Protein AF-X1TJ87-F1 (afdb_monomer_lite)

Foldseek 3Di:
DQADPVLQEGAQVVVQVVQCPDPCCVVDPDEEEAEDQTWYAPDDPVVCVVVSVAGDQKDEDAQHYIYGYCNQLVVDPDPVLSVLLVVLRRVQRVLRNLCPVPPPDDPQWDDDPPDIAGNPQASSHDQRHSVSSSVSSVVQVVVVHRHDPNSVVSSVVSVVVVVVVVD

Structure (mmCIF, N/CA/C/O backbone):
data_AF-X1TJ87-F1
#
_entry.id   AF-X1TJ87-F1
#
loop_
_atom_site.group_PDB
_atom_site.id
_atom_site.type_symbol
_atom_site.label_atom_id
_atom_site.label_alt_id
_atom_site.label_comp_id
_atom_site.label_asym_id
_atom_site.label_entity_id
_atom_site.label_seq_id
_atom_site.pdbx_PDB_ins_code
_atom_site.Cartn_x
_atom_site.Cartn_y
_atom_site.Cartn_z
_atom_site.occupancy
_atom_site.B_iso_or_equiv
_atom_site.auth_seq_id
_atom_site.auth_comp_id
_atom_site.auth_asym_id
_atom_site.auth_atom_id
_atom_site.pdbx_PDB_model_num
ATOM 1 N N . THR A 1 1 ? 3.826 3.673 -20.882 1.00 81.88 1 THR A N 1
ATOM 2 C CA . THR A 1 1 ? 3.485 2.385 -20.242 1.00 81.88 1 THR A CA 1
ATOM 3 C C . THR A 1 1 ? 3.706 2.561 -18.744 1.00 81.88 1 THR A C 1
ATOM 5 O O . THR A 1 1 ? 4.397 3.504 -18.377 1.00 81.88 1 THR A O 1
ATOM 8 N N . SER A 1 2 ? 3.112 1.746 -17.870 1.00 93.75 2 SER A N 1
ATOM 9 C CA . SER A 1 2 ? 3.390 1.802 -16.419 1.00 93.75 2 SER A CA 1
ATOM 10 C C . SER A 1 2 ? 4.521 0.864 -15.985 1.00 93.75 2 SER A C 1
ATOM 12 O O . SER A 1 2 ? 4.840 0.810 -14.804 1.00 93.75 2 SER A O 1
ATOM 14 N N . TYR A 1 3 ? 5.102 0.108 -16.915 1.00 95.56 3 TYR A N 1
ATOM 15 C CA . TYR A 1 3 ? 6.217 -0.806 -16.684 1.00 95.56 3 TYR A CA 1
ATOM 16 C C . TYR A 1 3 ? 7.486 -0.231 -17.309 1.00 95.56 3 TYR A C 1
ATOM 18 O O . TYR A 1 3 ? 7.437 0.245 -18.447 1.00 95.56 3 TYR A O 1
ATOM 26 N N . ASP A 1 4 ? 8.584 -0.263 -16.560 1.00 94.12 4 ASP A N 1
ATOM 27 C CA . ASP A 1 4 ? 9.912 0.145 -17.010 1.00 94.12 4 ASP A CA 1
ATOM 28 C C . ASP A 1 4 ? 10.767 -1.109 -17.245 1.00 94.12 4 ASP A C 1
ATOM 30 O O . ASP A 1 4 ? 11.079 -1.834 -16.299 1.00 94.12 4 ASP A O 1
ATOM 34 N N . ASP A 1 5 ? 11.110 -1.375 -18.509 1.00 93.12 5 ASP A N 1
ATOM 35 C CA . ASP A 1 5 ? 11.823 -2.592 -18.925 1.00 93.12 5 ASP A CA 1
ATOM 36 C C . ASP A 1 5 ? 13.263 -2.654 -18.399 1.00 93.12 5 ASP A C 1
ATOM 38 O O . ASP A 1 5 ? 13.767 -3.738 -18.108 1.00 93.12 5 ASP A O 1
ATOM 42 N N . GLU A 1 6 ? 13.923 -1.501 -18.255 1.00 91.88 6 GLU A N 1
ATOM 43 C CA . GLU A 1 6 ? 15.304 -1.410 -17.770 1.00 91.88 6 GLU A CA 1
ATOM 44 C C . GLU A 1 6 ? 15.365 -1.763 -16.281 1.00 91.88 6 GLU A C 1
ATOM 46 O O . GLU A 1 6 ? 16.191 -2.567 -15.852 1.00 91.88 6 GLU A O 1
ATOM 51 N N . LEU A 1 7 ? 14.431 -1.213 -15.502 1.00 91.62 7 LEU A N 1
ATOM 52 C CA . LEU A 1 7 ? 14.295 -1.513 -14.076 1.00 91.62 7 LEU A CA 1
ATOM 53 C C . LEU A 1 7 ? 13.627 -2.866 -13.816 1.00 91.62 7 LEU A C 1
ATOM 55 O O . LEU A 1 7 ? 13.751 -3.417 -12.724 1.00 91.62 7 LEU A O 1
ATOM 59 N N . ARG A 1 8 ? 12.885 -3.384 -14.800 1.00 94.06 8 ARG A N 1
ATOM 60 C CA . ARG A 1 8 ? 11.966 -4.523 -14.677 1.00 94.06 8 ARG A CA 1
ATOM 61 C C . ARG A 1 8 ? 10.916 -4.340 -13.576 1.00 94.06 8 ARG A C 1
ATOM 63 O O . ARG A 1 8 ? 10.491 -5.318 -12.955 1.00 94.06 8 ARG A O 1
ATOM 70 N N . ARG A 1 9 ? 10.476 -3.098 -13.348 1.00 96.12 9 ARG A N 1
ATOM 71 C CA . ARG A 1 9 ? 9.530 -2.719 -12.286 1.00 96.12 9 ARG A CA 1
ATOM 72 C C . ARG A 1 9 ? 8.301 -2.015 -12.833 1.00 96.12 9 ARG A C 1
ATOM 74 O O . ARG A 1 9 ? 8.346 -1.323 -13.850 1.00 96.12 9 ARG A O 1
ATOM 81 N N . VAL A 1 10 ? 7.204 -2.137 -12.096 1.00 97.38 10 VAL A N 1
ATOM 82 C CA . VAL A 1 10 ? 6.031 -1.284 -12.284 1.00 97.38 10 VAL A CA 1
ATOM 83 C C . VAL A 1 10 ? 6.266 0.051 -11.580 1.00 97.38 10 VAL A C 1
ATOM 85 O O . VAL A 1 10 ? 6.620 0.100 -10.402 1.00 97.38 10 VAL A O 1
ATOM 88 N N . ILE A 1 11 ? 6.040 1.138 -12.311 1.00 96.88 11 ILE A N 1
ATOM 89 C CA . ILE A 1 11 ? 6.084 2.514 -11.823 1.00 96.88 11 ILE A CA 1
ATOM 90 C C . ILE A 1 11 ? 4.704 2.857 -11.264 1.00 96.88 11 ILE A C 1
ATOM 92 O O . ILE A 1 11 ? 3.774 3.173 -12.017 1.00 96.88 11 ILE A O 1
ATOM 96 N N . ALA A 1 12 ? 4.552 2.790 -9.943 1.00 95.75 12 ALA A N 1
ATOM 97 C CA . ALA A 1 12 ? 3.252 2.908 -9.290 1.00 95.75 12 ALA A CA 1
ATOM 98 C C . ALA A 1 12 ? 2.516 4.221 -9.605 1.00 95.75 12 ALA A C 1
ATOM 100 O O . ALA A 1 12 ? 1.343 4.140 -9.975 1.00 95.75 12 ALA A O 1
ATOM 101 N N . PRO A 1 13 ? 3.162 5.410 -9.611 1.00 94.19 13 PRO A N 1
ATOM 102 C CA . PRO A 1 13 ? 2.476 6.648 -9.986 1.00 94.19 13 PRO A CA 1
ATOM 103 C C . PRO A 1 13 ? 1.873 6.605 -11.397 1.00 94.19 13 PRO A C 1
ATOM 105 O O . PRO A 1 13 ? 0.792 7.139 -11.634 1.00 94.19 13 PRO A O 1
ATOM 108 N N . SER A 1 14 ? 2.546 5.935 -12.340 1.00 95.56 14 SER A N 1
ATOM 109 C CA . SER A 1 14 ? 2.052 5.789 -13.715 1.00 95.56 14 SER A CA 1
ATOM 110 C C . SER A 1 14 ? 0.913 4.773 -13.815 1.00 95.56 14 SER A C 1
ATOM 112 O O . SER A 1 14 ? -0.007 4.973 -14.605 1.00 95.56 14 SER A O 1
ATOM 114 N N . PHE A 1 15 ? 0.953 3.700 -13.017 1.00 96.38 15 PHE A N 1
ATOM 115 C CA . PHE A 1 15 ? -0.137 2.725 -12.922 1.00 96.38 15 PHE A CA 1
ATOM 116 C C . PHE A 1 15 ? -1.403 3.360 -12.332 1.00 96.38 15 PHE A C 1
ATOM 118 O O . PHE A 1 15 ? -2.473 3.271 -12.928 1.00 96.38 15 PHE A O 1
ATOM 125 N N . LEU A 1 16 ? -1.278 4.055 -11.199 1.00 94.88 16 LEU A N 1
ATOM 126 C CA . LEU A 1 16 ? -2.409 4.694 -10.523 1.00 94.88 16 LEU A CA 1
ATOM 127 C C . LEU A 1 16 ? -3.069 5.764 -11.412 1.00 94.88 16 LEU A C 1
ATOM 129 O O . LEU A 1 16 ? -4.294 5.846 -11.489 1.00 94.88 16 LEU A O 1
ATOM 133 N N . GLU A 1 17 ? -2.273 6.543 -12.153 1.00 94.56 17 GLU A N 1
ATOM 134 C CA . GLU A 1 17 ? -2.791 7.506 -13.134 1.00 94.56 17 GLU A CA 1
ATOM 135 C C . GLU A 1 17 ? -3.508 6.851 -14.320 1.00 94.56 17 GLU A C 1
ATOM 137 O O . GLU A 1 17 ? -4.422 7.459 -14.882 1.00 94.56 17 GLU A O 1
ATOM 142 N N . LEU A 1 18 ? -3.105 5.641 -14.719 1.00 94.38 18 LEU A N 1
ATOM 143 C CA . LEU A 1 18 ? -3.782 4.884 -15.770 1.00 94.38 18 LEU A CA 1
ATOM 144 C C . LEU A 1 18 ? -5.178 4.467 -15.305 1.00 94.38 18 LEU A C 1
ATOM 146 O O . LEU A 1 18 ? -6.148 4.782 -15.993 1.00 94.38 18 LEU A O 1
ATOM 150 N N . VAL A 1 19 ? -5.282 3.861 -14.119 1.00 93.06 19 VAL A N 1
ATOM 151 C CA . VAL A 1 19 ? -6.566 3.449 -13.522 1.00 93.06 19 VAL A CA 1
ATOM 152 C C . VAL A 1 19 ? -7.482 4.660 -13.324 1.00 93.06 19 VAL A C 1
ATOM 154 O O . VAL A 1 19 ? -8.623 4.666 -13.777 1.00 93.06 19 VAL A O 1
ATOM 157 N N . ARG A 1 20 ? -6.964 5.765 -12.768 1.00 90.69 20 ARG A N 1
ATOM 158 C CA . ARG A 1 20 ? -7.736 7.010 -12.578 1.00 90.69 20 ARG A CA 1
ATOM 159 C C . ARG A 1 20 ? -8.310 7.578 -13.885 1.00 90.69 20 ARG A C 1
ATOM 161 O O . ARG A 1 20 ? -9.295 8.317 -13.874 1.00 90.69 20 ARG A O 1
ATOM 168 N N . LYS A 1 21 ? -7.670 7.306 -15.026 1.00 92.81 21 LYS A N 1
ATOM 169 C CA . LYS A 1 21 ? -8.099 7.793 -16.348 1.00 92.81 21 LYS A CA 1
ATOM 170 C C . LYS A 1 21 ? -8.947 6.784 -17.117 1.00 92.81 21 LYS A C 1
ATOM 172 O O . LYS A 1 21 ? -9.428 7.146 -18.192 1.00 92.81 21 LYS A O 1
ATOM 177 N N . GLU A 1 22 ? -9.142 5.582 -16.589 1.00 93.00 22 GLU A N 1
ATOM 178 C CA . GLU A 1 22 ? -9.916 4.540 -17.244 1.00 93.00 22 GLU A CA 1
ATOM 179 C C . GLU A 1 22 ? -11.374 4.992 -17.467 1.00 93.00 22 GLU A C 1
ATOM 181 O O . GLU A 1 22 ? -11.985 5.583 -16.569 1.00 93.00 22 GLU A O 1
ATOM 186 N N . PRO A 1 23 ? -11.965 4.745 -18.656 1.00 92.44 23 PRO A N 1
ATOM 187 C CA . PRO A 1 23 ? -13.341 5.144 -18.942 1.00 92.44 23 PRO A CA 1
ATOM 188 C C . PRO A 1 23 ? -14.355 4.615 -17.926 1.00 92.44 23 PRO A C 1
ATOM 190 O O . PRO A 1 23 ? -15.264 5.353 -17.552 1.00 92.44 23 PRO A O 1
ATOM 193 N N . TRP A 1 24 ? -14.179 3.375 -17.456 1.00 89.31 24 TRP A N 1
ATOM 194 C CA . TRP A 1 24 ? -15.076 2.762 -16.479 1.00 89.31 24 TRP A CA 1
ATOM 195 C C . TRP A 1 24 ? -15.025 3.481 -15.129 1.00 89.31 24 TRP A C 1
ATOM 197 O O . TRP A 1 24 ? -16.072 3.842 -14.597 1.00 89.31 24 TRP A O 1
ATOM 207 N N . GLN A 1 25 ? -13.826 3.815 -14.642 1.00 90.25 25 GLN A N 1
ATOM 208 C CA . GLN A 1 25 ? -13.663 4.620 -13.428 1.00 90.25 25 GLN A CA 1
ATOM 209 C C . GLN A 1 25 ? -14.299 6.010 -13.532 1.00 90.25 25 GLN A C 1
ATOM 211 O O . GLN A 1 25 ? -14.885 6.514 -12.578 1.00 90.25 25 GLN A O 1
ATOM 216 N N . ARG A 1 26 ? -14.232 6.644 -14.708 1.00 88.25 26 ARG A N 1
ATOM 217 C CA . ARG A 1 26 ? -14.855 7.961 -14.924 1.00 88.25 26 ARG A CA 1
ATOM 218 C C . ARG A 1 26 ? -16.379 7.910 -14.974 1.00 88.25 26 ARG A C 1
ATOM 220 O O . ARG A 1 26 ? -17.019 8.895 -14.620 1.00 88.25 26 ARG A O 1
ATOM 227 N N . GLN A 1 27 ? -16.945 6.813 -15.473 1.00 90.25 27 GLN A N 1
ATOM 228 C CA . GLN A 1 27 ? -18.394 6.647 -15.617 1.00 90.25 27 GLN A CA 1
ATOM 229 C C . GLN A 1 27 ? -19.047 6.153 -14.327 1.00 90.25 27 GLN A C 1
ATOM 231 O O . GLN A 1 27 ? -20.159 6.567 -14.012 1.00 90.25 27 GLN A O 1
ATOM 236 N N . ASN A 1 28 ? -18.358 5.289 -13.586 1.00 87.94 28 ASN A N 1
ATOM 237 C CA . ASN A 1 28 ? -18.842 4.702 -12.349 1.00 87.94 28 ASN A CA 1
ATOM 238 C C . ASN A 1 28 ? -17.698 4.676 -11.325 1.00 87.94 28 ASN A C 1
ATOM 240 O O . ASN A 1 28 ? -16.921 3.726 -11.341 1.00 87.94 28 ASN A O 1
ATOM 244 N N . PRO A 1 29 ? -17.549 5.699 -10.468 1.00 86.88 29 PRO A N 1
ATOM 245 C CA . PRO A 1 29 ? -16.481 5.734 -9.473 1.00 86.88 29 PRO A CA 1
ATOM 246 C C . PRO A 1 29 ? -16.552 4.543 -8.508 1.00 86.88 29 PRO A C 1
ATOM 248 O O . PRO A 1 29 ? -17.553 4.347 -7.820 1.00 86.88 29 PRO A O 1
ATOM 251 N N . HIS A 1 30 ? -15.479 3.760 -8.435 1.00 90.25 30 HIS A N 1
ATOM 252 C CA . HIS A 1 30 ? -15.360 2.596 -7.550 1.00 90.25 30 HIS A CA 1
ATOM 253 C C . HIS A 1 30 ? -13.962 2.504 -6.940 1.00 90.25 30 HIS A C 1
ATOM 255 O O . HIS A 1 30 ? -13.068 3.285 -7.265 1.00 90.25 30 HIS A O 1
ATOM 261 N N . PHE A 1 31 ? -13.779 1.556 -6.025 1.00 92.88 31 PHE A N 1
ATOM 262 C CA . PHE A 1 31 ? -12.479 1.269 -5.437 1.00 92.88 31 PHE A CA 1
ATOM 263 C C . PHE A 1 31 ? -11.801 0.115 -6.168 1.00 92.88 31 PHE A C 1
ATOM 265 O O . PHE A 1 31 ? -12.360 -0.979 -6.225 1.00 92.88 31 PHE A O 1
ATOM 272 N N . ASP A 1 32 ? -10.581 0.348 -6.651 1.00 94.25 32 ASP A N 1
ATOM 273 C CA . ASP A 1 32 ? -9.764 -0.672 -7.312 1.00 94.25 32 ASP A CA 1
ATOM 274 C C . ASP A 1 32 ? -8.565 -1.081 -6.467 1.00 94.25 32 ASP A C 1
ATOM 276 O O . ASP A 1 32 ? -7.782 -0.246 -6.014 1.00 94.25 32 ASP A O 1
ATOM 280 N N . LEU A 1 33 ? -8.367 -2.388 -6.322 1.00 96.56 33 LEU A N 1
ATOM 281 C CA . LEU A 1 33 ? -7.182 -2.967 -5.701 1.00 96.56 33 LEU A CA 1
ATOM 282 C C . LEU A 1 33 ? -6.497 -3.896 -6.701 1.00 96.56 33 LEU A C 1
ATOM 284 O O . LEU A 1 33 ? -7.023 -4.956 -7.036 1.00 96.56 33 LEU A O 1
ATOM 288 N N . ALA A 1 34 ? -5.307 -3.515 -7.156 1.00 96.94 34 ALA A N 1
ATOM 289 C CA . ALA A 1 34 ? -4.496 -4.318 -8.061 1.00 96.94 34 ALA A CA 1
ATOM 290 C C . ALA A 1 34 ? -3.380 -5.035 -7.294 1.00 96.94 34 ALA A C 1
ATOM 292 O O . ALA A 1 34 ?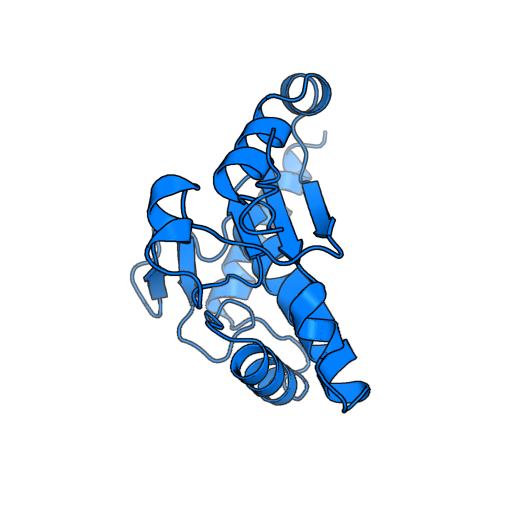 -2.596 -4.399 -6.591 1.00 96.94 34 ALA A O 1
ATOM 293 N N . LEU A 1 35 ? -3.282 -6.356 -7.458 1.00 97.38 35 LEU A N 1
ATOM 294 C CA . LEU A 1 35 ? -2.157 -7.157 -6.975 1.00 97.38 35 LEU A CA 1
ATOM 295 C C . LEU A 1 35 ? -1.330 -7.619 -8.172 1.00 97.38 35 LEU A C 1
ATOM 297 O O . LEU A 1 35 ? -1.869 -8.206 -9.108 1.00 97.38 35 LEU A O 1
ATOM 301 N N . LEU A 1 36 ? -0.027 -7.353 -8.133 1.00 97.25 36 LEU A N 1
ATOM 302 C CA . LEU A 1 36 ? 0.892 -7.613 -9.234 1.00 97.25 36 LEU A CA 1
ATOM 303 C C . LEU A 1 36 ? 2.030 -8.535 -8.809 1.00 97.25 36 LEU A C 1
ATOM 305 O O . LEU A 1 36 ? 2.567 -8.432 -7.706 1.00 97.25 36 LEU A O 1
ATOM 309 N N . ASP A 1 37 ? 2.458 -9.370 -9.750 1.00 96.75 37 ASP A N 1
ATOM 310 C CA . ASP A 1 37 ? 3.596 -10.276 -9.586 1.00 96.75 37 ASP A CA 1
ATOM 311 C C . ASP A 1 37 ? 4.951 -9.607 -9.840 1.00 96.75 37 ASP A C 1
ATOM 313 O O . ASP A 1 37 ? 5.984 -10.209 -9.568 1.00 96.75 37 ASP A O 1
ATOM 317 N N . TYR A 1 38 ? 4.957 -8.378 -10.356 1.00 97.12 38 TYR A N 1
ATOM 318 C CA . TYR A 1 38 ? 6.163 -7.599 -10.630 1.00 97.12 38 TYR A CA 1
ATOM 319 C C . TYR A 1 38 ? 6.566 -6.748 -9.428 1.00 97.12 38 TYR A C 1
ATOM 321 O O . TYR A 1 38 ? 5.704 -6.269 -8.690 1.00 97.12 38 TYR A O 1
ATOM 329 N N . ASP A 1 39 ? 7.871 -6.524 -9.259 1.00 96.94 39 ASP A N 1
ATOM 330 C CA . ASP A 1 39 ? 8.406 -5.579 -8.274 1.00 96.94 39 ASP A CA 1
ATOM 331 C C . ASP A 1 39 ? 7.954 -4.144 -8.600 1.00 96.94 39 ASP A C 1
ATOM 333 O O . ASP A 1 39 ? 7.627 -3.818 -9.750 1.00 96.94 39 ASP A O 1
ATOM 337 N N . LEU A 1 40 ? 7.901 -3.290 -7.582 1.00 96.25 40 LEU A N 1
ATOM 338 C CA . LEU A 1 40 ? 7.234 -1.993 -7.667 1.00 96.25 40 LEU A CA 1
ATOM 339 C C . LEU A 1 40 ? 8.110 -0.881 -7.100 1.00 96.25 40 LEU A C 1
ATOM 341 O O . LEU A 1 40 ? 8.841 -1.057 -6.128 1.00 96.25 40 LEU A O 1
ATOM 345 N N . THR A 1 41 ? 8.034 0.287 -7.729 1.00 95.31 41 THR A N 1
ATOM 346 C CA . THR A 1 41 ? 8.621 1.521 -7.207 1.00 95.31 41 THR A CA 1
ATOM 347 C C . THR A 1 41 ? 7.569 2.622 -7.183 1.00 95.31 41 THR A C 1
ATOM 349 O O . THR A 1 41 ? 6.745 2.750 -8.091 1.00 95.31 41 THR A O 1
ATOM 352 N N . ASP A 1 42 ? 7.582 3.403 -6.114 1.00 93.81 42 ASP A N 1
ATOM 353 C CA . ASP A 1 42 ? 6.799 4.623 -5.935 1.00 93.81 42 ASP A CA 1
ATOM 354 C C . ASP A 1 42 ? 7.506 5.858 -6.525 1.00 93.81 42 ASP A C 1
ATOM 356 O O . ASP A 1 42 ? 6.907 6.930 -6.625 1.00 93.81 42 ASP A O 1
ATOM 360 N N . PHE A 1 43 ? 8.749 5.713 -6.992 1.00 93.69 43 PHE A N 1
ATOM 361 C CA . PHE A 1 43 ? 9.472 6.771 -7.686 1.00 93.69 43 PHE A CA 1
ATOM 362 C C . PHE A 1 43 ? 9.169 6.798 -9.191 1.00 93.69 43 PHE A C 1
ATOM 364 O O . PHE A 1 43 ? 9.012 5.753 -9.824 1.00 93.69 43 PHE A O 1
ATOM 371 N N . PRO A 1 44 ? 9.144 7.990 -9.818 1.00 92.31 44 PRO A N 1
ATOM 372 C CA . PRO A 1 44 ? 9.182 8.099 -11.274 1.00 92.31 44 PRO A CA 1
ATOM 373 C C . PRO A 1 44 ? 10.449 7.449 -11.855 1.00 92.31 44 PRO A C 1
ATOM 375 O O . PRO A 1 44 ? 11.515 7.551 -11.246 1.00 92.31 44 PRO A O 1
ATOM 378 N N . SER A 1 45 ? 10.367 6.873 -13.064 1.00 91.12 45 SER A N 1
ATOM 379 C CA . SER A 1 45 ? 11.479 6.148 -13.713 1.00 91.12 45 SER A CA 1
ATOM 380 C C . SER A 1 45 ? 12.851 6.836 -13.624 1.00 91.12 45 SER A C 1
ATOM 382 O O . SER A 1 45 ? 13.802 6.163 -13.228 1.00 91.12 45 SER A O 1
ATOM 384 N N . PRO A 1 46 ? 13.006 8.148 -13.920 1.00 91.81 46 PRO A N 1
ATOM 385 C CA . PRO A 1 46 ? 14.321 8.789 -13.845 1.00 91.81 46 PRO A CA 1
ATOM 386 C C . PRO A 1 46 ? 14.942 8.743 -12.444 1.00 91.81 46 PRO A C 1
ATOM 388 O O . PRO A 1 46 ? 16.147 8.566 -12.316 1.00 91.81 46 PRO A O 1
ATOM 391 N N . VAL A 1 47 ? 14.123 8.875 -11.396 1.00 93.00 47 VAL A N 1
ATOM 392 C CA . VAL A 1 47 ? 14.576 8.839 -9.997 1.00 93.00 47 VAL A CA 1
ATOM 393 C C . VAL A 1 47 ? 14.829 7.401 -9.554 1.00 93.00 47 VAL A C 1
ATOM 395 O O . VAL A 1 47 ? 15.843 7.129 -8.919 1.00 93.00 47 VAL A O 1
ATOM 398 N N . ALA A 1 48 ? 13.957 6.467 -9.941 1.00 92.88 48 ALA A N 1
ATOM 399 C CA . ALA A 1 48 ? 14.110 5.051 -9.615 1.00 92.88 48 ALA A CA 1
ATOM 400 C C . ALA A 1 48 ? 15.426 4.459 -10.158 1.00 92.88 48 ALA A C 1
ATOM 402 O O . ALA A 1 48 ? 16.061 3.656 -9.482 1.00 92.88 48 ALA A O 1
ATOM 403 N N . ARG A 1 49 ? 15.894 4.908 -11.333 1.00 92.38 49 ARG A N 1
ATOM 404 C CA . ARG A 1 49 ? 17.199 4.502 -11.896 1.00 92.38 49 ARG A CA 1
ATOM 405 C C . ARG A 1 49 ? 18.399 4.985 -11.083 1.00 92.38 49 ARG A C 1
ATOM 407 O O . ARG A 1 49 ? 19.435 4.332 -11.099 1.00 92.38 49 ARG A O 1
ATOM 414 N N . LEU A 1 50 ? 18.265 6.100 -10.364 1.00 94.06 50 LEU A N 1
ATOM 415 C CA . LEU A 1 50 ? 19.316 6.618 -9.481 1.00 94.06 50 LEU A CA 1
ATOM 416 C C . LEU A 1 50 ? 19.334 5.917 -8.115 1.00 94.06 50 LEU A C 1
ATOM 418 O O . LEU A 1 50 ? 20.330 6.004 -7.402 1.00 94.06 50 LEU A O 1
ATOM 422 N N . LEU A 1 51 ? 18.246 5.233 -7.752 1.00 91.62 51 LEU A N 1
ATOM 423 C CA . LEU A 1 51 ? 18.066 4.536 -6.478 1.00 91.62 51 LEU A CA 1
ATOM 424 C C . LEU A 1 51 ? 17.601 3.090 -6.734 1.00 91.62 51 LEU A C 1
ATOM 426 O O . LEU A 1 51 ? 16.480 2.731 -6.369 1.00 91.62 51 LEU A O 1
ATOM 430 N N . PRO A 1 52 ? 18.438 2.249 -7.372 1.00 84.88 52 PRO A N 1
ATOM 431 C CA . PRO A 1 52 ? 18.027 0.931 -7.862 1.00 84.88 52 PRO A CA 1
ATOM 432 C C . PRO A 1 52 ? 17.589 -0.027 -6.746 1.00 84.88 52 PRO A C 1
ATOM 434 O O . PRO A 1 52 ? 16.756 -0.904 -6.981 1.00 84.88 52 PRO A O 1
AT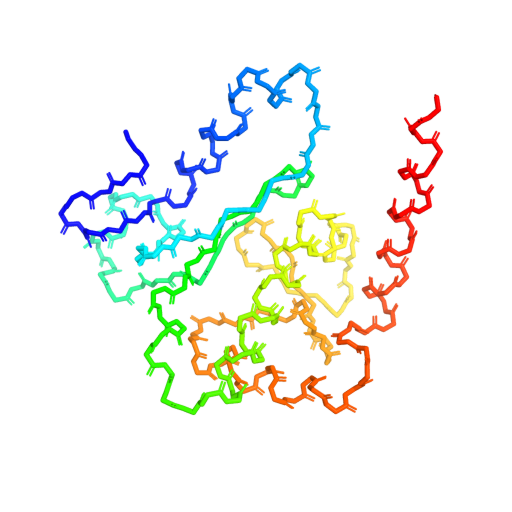OM 437 N N . ASP A 1 53 ? 18.081 0.165 -5.524 1.00 90.50 53 ASP A N 1
ATOM 438 C CA . ASP A 1 53 ? 17.734 -0.671 -4.370 1.00 90.50 53 ASP A CA 1
ATOM 439 C C . ASP A 1 53 ? 16.401 -0.277 -3.715 1.00 90.50 53 ASP A C 1
ATOM 441 O O . ASP A 1 53 ? 15.841 -1.048 -2.936 1.00 90.50 53 ASP A O 1
ATOM 445 N N . HIS A 1 54 ? 15.861 0.903 -4.038 1.00 93.06 54 HIS A N 1
ATOM 446 C CA . HIS A 1 54 ? 14.594 1.369 -3.482 1.00 93.06 54 HIS A CA 1
ATOM 447 C C . HIS A 1 54 ? 13.404 0.676 -4.151 1.00 93.06 54 HIS A C 1
ATOM 449 O O . HIS A 1 54 ? 13.258 0.693 -5.378 1.00 93.06 54 HIS A O 1
ATOM 455 N N . TYR A 1 55 ? 12.516 0.112 -3.338 1.00 95.31 55 TYR A N 1
ATOM 456 C CA . TYR A 1 55 ? 11.264 -0.497 -3.773 1.00 95.31 55 TYR A CA 1
ATOM 457 C C . TYR A 1 55 ? 10.125 -0.083 -2.842 1.00 95.31 55 TYR A C 1
ATOM 459 O O . TYR A 1 55 ? 10.347 0.351 -1.713 1.00 95.31 55 TYR A O 1
ATOM 467 N N . ALA A 1 56 ? 8.897 -0.264 -3.313 1.00 95.88 56 ALA A N 1
ATOM 468 C CA . ALA A 1 56 ? 7.705 -0.128 -2.495 1.00 95.88 56 ALA A CA 1
ATOM 469 C C . ALA A 1 56 ? 6.863 -1.403 -2.590 1.00 95.88 56 ALA A C 1
ATOM 471 O O . ALA A 1 56 ? 6.818 -2.074 -3.620 1.00 95.88 56 ALA A O 1
ATOM 472 N N . LEU A 1 57 ? 6.184 -1.750 -1.498 1.00 97.50 57 LEU A N 1
ATOM 473 C CA . LEU A 1 57 ? 5.286 -2.911 -1.449 1.00 97.50 57 LEU A CA 1
ATOM 474 C C . LEU A 1 57 ? 3.919 -2.602 -2.073 1.00 97.50 57 LEU A C 1
ATOM 476 O O . LEU A 1 57 ? 3.205 -3.506 -2.503 1.00 97.50 57 LEU A O 1
ATOM 480 N N . GLY A 1 58 ? 3.575 -1.323 -2.158 1.00 96.75 58 GLY A N 1
ATOM 481 C CA . GLY A 1 58 ? 2.395 -0.820 -2.832 1.00 96.75 58 GLY A CA 1
ATOM 482 C C . GLY A 1 58 ? 2.327 0.699 -2.756 1.00 96.75 58 GLY A C 1
ATOM 483 O O . GLY A 1 58 ? 3.172 1.342 -2.137 1.00 96.75 58 GLY A O 1
ATOM 484 N N . SER A 1 59 ? 1.327 1.271 -3.414 1.00 95.94 59 SER A N 1
ATOM 485 C CA . SER A 1 59 ? 1.035 2.704 -3.407 1.00 95.94 59 SER A CA 1
ATOM 486 C C . SER A 1 59 ? -0.445 2.924 -3.700 1.00 95.94 59 SER A C 1
ATOM 488 O O . SER A 1 59 ? -1.069 2.110 -4.390 1.00 95.94 59 SER A O 1
ATOM 490 N N . SER A 1 60 ? -1.008 4.017 -3.189 1.00 95.44 60 SER A N 1
ATOM 491 C CA . SER A 1 60 ? -2.444 4.280 -3.257 1.00 95.44 60 SER A CA 1
ATOM 492 C C . SER A 1 60 ? -2.755 5.711 -3.686 1.00 95.44 60 SER A C 1
ATOM 494 O O . SER A 1 60 ? -2.069 6.666 -3.329 1.00 95.44 60 SER A O 1
ATOM 496 N N . PHE A 1 61 ? -3.875 5.865 -4.385 1.00 92.25 61 PHE A N 1
ATOM 497 C CA . PHE A 1 61 ? -4.625 7.106 -4.512 1.00 92.25 61 PHE A CA 1
ATOM 498 C C . PHE A 1 61 ? -5.882 7.021 -3.643 1.00 92.25 61 PHE A C 1
ATOM 500 O O . PHE A 1 61 ? -6.830 6.306 -3.994 1.00 92.25 61 PHE A O 1
ATOM 507 N N . PRO A 1 62 ? -5.905 7.747 -2.510 1.00 90.06 62 PRO A N 1
ATOM 508 C CA . PRO A 1 62 ? -7.062 7.782 -1.631 1.00 90.06 62 PRO A CA 1
ATOM 509 C C . PRO A 1 62 ? -8.336 8.191 -2.369 1.00 90.06 62 PRO A C 1
ATOM 511 O O . PRO A 1 62 ? -8.342 9.141 -3.149 1.00 90.06 62 PRO A O 1
ATOM 514 N N . GLY A 1 63 ? -9.409 7.449 -2.119 1.00 87.12 63 GLY A N 1
ATOM 515 C CA . GLY A 1 63 ? -10.705 7.594 -2.770 1.00 87.12 63 GLY A CA 1
ATOM 516 C C . GLY A 1 63 ? -10.843 6.880 -4.116 1.00 87.12 63 GLY A C 1
ATOM 517 O O . GLY A 1 63 ? -11.901 6.999 -4.727 1.00 87.12 63 GLY A O 1
ATOM 518 N N . THR A 1 64 ? -9.820 6.177 -4.620 1.00 90.94 64 THR A N 1
ATOM 519 C CA . THR A 1 64 ? -9.910 5.544 -5.952 1.00 90.94 64 THR A CA 1
ATOM 520 C C . THR A 1 64 ? -9.229 4.186 -6.039 1.00 90.94 64 THR A C 1
ATOM 522 O O . THR A 1 64 ? -9.905 3.186 -6.236 1.00 90.94 64 THR A O 1
ATOM 525 N N . THR A 1 65 ? -7.902 4.106 -5.934 1.00 95.44 65 THR A N 1
ATOM 526 C CA . THR A 1 65 ? -7.197 2.870 -6.308 1.00 95.44 65 THR A CA 1
ATOM 527 C C . THR A 1 65 ? -5.919 2.648 -5.518 1.00 95.44 65 THR A C 1
ATOM 529 O O . THR A 1 65 ? -5.285 3.605 -5.079 1.00 95.44 65 THR A O 1
ATOM 532 N N . ALA A 1 66 ? -5.522 1.391 -5.352 1.00 97.19 66 ALA A N 1
ATOM 533 C CA . ALA A 1 66 ? -4.184 1.026 -4.923 1.00 97.19 66 ALA A CA 1
ATOM 534 C C . ALA A 1 66 ? -3.603 -0.089 -5.787 1.00 97.19 66 ALA A C 1
ATOM 536 O O . ALA A 1 66 ? -4.311 -0.967 -6.282 1.00 97.19 66 ALA A O 1
ATOM 537 N N . VAL A 1 67 ? -2.280 -0.073 -5.903 1.00 97.81 67 VAL A N 1
ATOM 538 C CA . VAL A 1 67 ? -1.490 -1.129 -6.525 1.00 97.81 67 VAL A CA 1
ATOM 539 C C . VAL A 1 67 ? -0.519 -1.694 -5.502 1.00 97.81 67 VAL A C 1
ATOM 541 O O . VAL A 1 67 ? 0.119 -0.953 -4.760 1.00 97.81 67 VAL A O 1
ATOM 544 N N . MET A 1 68 ? -0.422 -3.014 -5.453 1.00 98.19 68 MET A N 1
ATOM 545 C CA . MET A 1 68 ? 0.384 -3.769 -4.503 1.00 98.19 68 MET A CA 1
ATOM 546 C C . MET A 1 68 ? 1.224 -4.791 -5.252 1.00 98.19 68 MET A C 1
ATOM 548 O O . MET A 1 68 ? 0.751 -5.422 -6.198 1.00 98.19 68 MET A O 1
ATOM 552 N N . SER A 1 69 ? 2.457 -4.990 -4.804 1.00 98.25 69 SER A N 1
ATOM 553 C CA . SER A 1 69 ? 3.343 -6.021 -5.329 1.00 98.25 69 SER A CA 1
ATOM 554 C C . SER A 1 69 ? 3.433 -7.195 -4.363 1.00 98.25 69 SER A C 1
ATOM 556 O O . SER A 1 69 ? 3.760 -7.032 -3.187 1.00 98.25 69 SER A O 1
ATOM 558 N N . VAL A 1 70 ? 3.202 -8.405 -4.875 1.00 97.88 70 VAL A N 1
ATOM 559 C CA . VAL A 1 70 ? 3.485 -9.644 -4.137 1.00 97.88 70 VAL A CA 1
ATOM 560 C C . VAL A 1 70 ? 4.900 -10.166 -4.387 1.00 97.88 70 VAL A C 1
ATOM 562 O O . VAL A 1 70 ? 5.283 -11.164 -3.780 1.00 97.88 70 VAL A O 1
ATOM 565 N N . TYR A 1 71 ? 5.683 -9.504 -5.247 1.00 98.00 71 TYR A N 1
ATOM 566 C CA . TYR A 1 71 ? 7.015 -9.949 -5.666 1.00 98.00 71 TYR A CA 1
ATOM 567 C C . TYR A 1 71 ? 7.921 -10.221 -4.459 1.00 98.00 71 TYR A C 1
ATOM 569 O O . TYR A 1 71 ? 8.384 -11.344 -4.274 1.00 98.00 71 TYR A O 1
ATOM 577 N N . ARG A 1 72 ? 8.069 -9.229 -3.571 1.00 97.56 72 ARG A N 1
ATOM 578 C CA . ARG A 1 72 ? 8.886 -9.346 -2.351 1.00 97.56 72 ARG A CA 1
ATOM 579 C C . ARG A 1 72 ? 8.240 -10.221 -1.284 1.00 97.56 72 ARG A C 1
ATOM 581 O O . ARG A 1 72 ? 8.928 -10.941 -0.576 1.00 97.56 72 ARG A O 1
ATOM 588 N N . ILE A 1 73 ? 6.908 -10.236 -1.196 1.00 97.62 73 ILE A N 1
ATOM 589 C CA . ILE A 1 73 ? 6.185 -11.098 -0.244 1.00 97.62 73 ILE A CA 1
ATOM 590 C C . ILE A 1 73 ? 6.478 -12.582 -0.506 1.00 97.62 73 ILE A C 1
ATOM 592 O O . ILE A 1 73 ? 6.576 -13.365 0.437 1.00 97.62 73 ILE A O 1
ATOM 596 N N . ARG A 1 74 ? 6.644 -12.985 -1.770 1.00 96.62 74 ARG A N 1
ATOM 597 C CA . ARG A 1 74 ? 6.967 -14.374 -2.139 1.00 96.62 74 ARG A CA 1
ATOM 598 C C . ARG A 1 74 ? 8.343 -14.829 -1.654 1.00 96.62 74 ARG A C 1
ATOM 600 O O . ARG A 1 74 ? 8.535 -16.031 -1.493 1.00 96.62 74 ARG A O 1
ATOM 607 N N . GLU A 1 75 ? 9.257 -13.898 -1.388 1.00 95.50 75 GLU A N 1
ATOM 608 C CA . GLU A 1 75 ? 10.592 -14.182 -0.850 1.00 95.50 75 GLU A CA 1
ATOM 609 C C . GLU A 1 75 ? 10.535 -14.603 0.635 1.00 95.50 75 GLU A C 1
ATOM 611 O O . GLU A 1 75 ? 11.468 -15.229 1.136 1.00 95.50 75 GLU A O 1
ATOM 616 N N . LEU A 1 76 ? 9.418 -14.344 1.335 1.00 97.56 76 LEU A N 1
ATOM 617 C CA . LEU A 1 76 ? 9.195 -14.841 2.695 1.00 97.56 76 LEU A CA 1
ATOM 618 C C . LEU A 1 76 ? 9.059 -16.371 2.692 1.00 97.56 76 LEU A C 1
ATOM 620 O O . LEU A 1 76 ? 8.142 -16.940 2.087 1.00 97.56 76 LEU A O 1
ATOM 624 N N . THR A 1 77 ? 9.967 -17.034 3.407 1.00 96.69 77 THR A N 1
ATOM 625 C CA . THR A 1 77 ? 10.043 -18.499 3.498 1.00 96.69 77 THR A CA 1
ATOM 626 C C . THR A 1 77 ? 8.981 -19.082 4.423 1.00 96.69 77 THR A C 1
ATOM 628 O O . THR A 1 77 ? 8.379 -20.107 4.096 1.00 96.69 77 THR A O 1
ATOM 631 N N . ASP A 1 78 ? 8.712 -18.419 5.549 1.00 97.69 78 ASP A N 1
ATOM 632 C CA . ASP A 1 78 ? 7.672 -18.833 6.483 1.00 97.69 78 ASP A CA 1
ATOM 633 C C . ASP A 1 78 ? 6.280 -18.578 5.893 1.00 97.69 78 ASP A C 1
ATOM 635 O O . ASP A 1 78 ? 5.889 -17.444 5.595 1.00 97.69 78 ASP A O 1
ATOM 639 N N . ARG A 1 79 ? 5.521 -19.661 5.701 1.00 97.50 79 ARG A N 1
ATOM 640 C CA . ARG A 1 79 ? 4.210 -19.606 5.049 1.00 97.50 79 ARG A CA 1
ATOM 641 C C . ARG A 1 79 ? 3.205 -18.781 5.851 1.00 97.50 79 ARG A C 1
ATOM 643 O O . ARG A 1 79 ? 2.440 -18.035 5.247 1.00 97.50 79 ARG A O 1
ATOM 650 N N . TYR A 1 80 ? 3.208 -18.915 7.174 1.00 97.25 80 TYR A N 1
ATOM 651 C CA . TYR A 1 80 ? 2.260 -18.228 8.043 1.00 97.25 80 TYR A CA 1
ATOM 652 C C . TYR A 1 80 ? 2.509 -16.715 8.031 1.00 97.25 80 TYR A C 1
ATOM 654 O O . TYR A 1 80 ? 1.604 -15.931 7.747 1.00 97.25 80 TYR A O 1
ATOM 662 N N . ALA A 1 81 ? 3.764 -16.300 8.207 1.00 97.62 81 ALA A N 1
ATOM 663 C CA . ALA A 1 81 ? 4.186 -14.910 8.103 1.00 97.62 81 ALA A CA 1
ATOM 664 C C . ALA A 1 81 ? 3.891 -14.327 6.715 1.00 97.62 81 ALA A C 1
ATOM 666 O O . ALA A 1 81 ? 3.474 -13.175 6.615 1.00 97.62 81 ALA A O 1
ATOM 667 N N . ARG A 1 82 ? 4.050 -15.114 5.643 1.00 98.31 82 ARG A N 1
ATOM 668 C CA . ARG A 1 82 ? 3.717 -14.691 4.277 1.00 98.31 82 ARG A CA 1
ATOM 669 C C . ARG A 1 82 ? 2.220 -14.429 4.087 1.00 98.31 82 ARG A C 1
ATOM 671 O O . ARG A 1 82 ? 1.854 -13.410 3.503 1.00 98.31 82 ARG A O 1
ATOM 678 N N . GLU A 1 83 ? 1.360 -15.318 4.582 1.00 98.12 83 GLU A N 1
ATOM 679 C CA . GLU A 1 83 ? -0.102 -15.158 4.525 1.00 98.12 83 GLU A CA 1
ATOM 680 C C . GLU A 1 83 ? -0.565 -13.937 5.344 1.00 98.12 83 GLU A C 1
ATOM 682 O O . GLU A 1 83 ? -1.377 -13.132 4.869 1.00 98.12 83 GLU A O 1
ATOM 687 N N . LEU A 1 84 ? 0.015 -13.732 6.531 1.00 98.06 84 LEU A N 1
ATOM 688 C CA . LEU A 1 84 ? -0.234 -12.546 7.351 1.00 98.06 84 LEU A CA 1
ATOM 689 C C . LEU A 1 84 ? 0.257 -11.258 6.677 1.00 98.06 84 LEU A C 1
ATOM 691 O O . LEU A 1 84 ? -0.478 -10.271 6.648 1.00 98.06 84 LEU A O 1
ATOM 695 N N . ALA A 1 85 ? 1.461 -11.259 6.099 1.00 98.50 85 ALA A N 1
ATOM 696 C CA . ALA A 1 85 ? 2.031 -10.103 5.411 1.00 98.50 85 ALA A CA 1
ATOM 697 C C . ALA A 1 85 ? 1.163 -9.668 4.223 1.00 98.50 85 ALA A C 1
ATOM 699 O O . ALA A 1 85 ? 0.849 -8.483 4.099 1.00 98.50 85 ALA A O 1
ATOM 700 N N . LEU A 1 86 ? 0.711 -10.617 3.394 1.00 98.44 86 LEU A N 1
ATOM 701 C CA . LEU A 1 86 ? -0.208 -10.335 2.289 1.00 98.44 86 LEU A CA 1
ATOM 702 C C . LEU A 1 86 ? -1.528 -9.745 2.795 1.00 98.44 86 LEU A C 1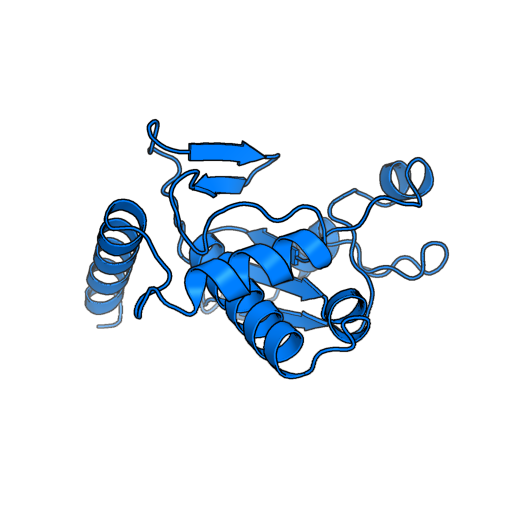
ATOM 704 O O . LEU A 1 86 ? -1.986 -8.717 2.297 1.00 98.44 86 LEU A O 1
ATOM 708 N N . THR A 1 87 ? -2.112 -10.363 3.821 1.00 97.88 87 THR A N 1
ATOM 709 C CA . THR A 1 87 ? -3.361 -9.890 4.428 1.00 97.88 87 THR A CA 1
ATOM 710 C C . THR A 1 87 ? -3.215 -8.464 4.960 1.00 97.88 87 THR A C 1
ATOM 712 O O . THR A 1 87 ? -4.085 -7.618 4.739 1.00 97.88 87 THR A O 1
ATOM 715 N N . ARG A 1 88 ? -2.102 -8.173 5.640 1.00 98.38 88 ARG A N 1
ATOM 716 C CA . ARG A 1 88 ? -1.789 -6.836 6.146 1.00 98.38 88 ARG A CA 1
ATOM 717 C C . ARG A 1 88 ? -1.618 -5.828 5.015 1.00 98.38 88 ARG A C 1
ATOM 7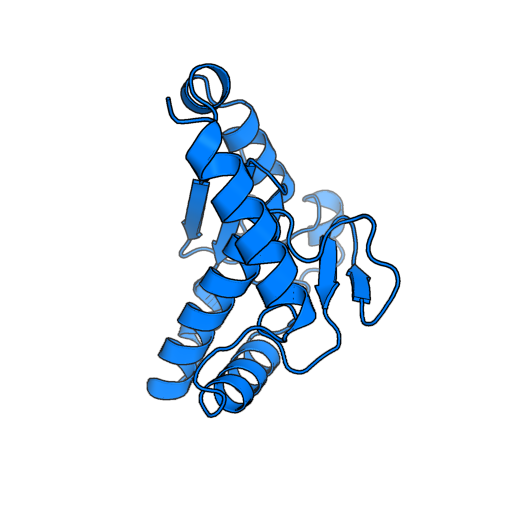19 O O . ARG A 1 88 ? -2.170 -4.738 5.123 1.00 98.38 88 ARG A O 1
ATOM 726 N N . LEU A 1 89 ? -0.897 -6.179 3.948 1.00 98.50 89 LEU A N 1
ATOM 727 C CA . LEU A 1 89 ? -0.676 -5.293 2.801 1.00 98.50 89 LEU A CA 1
ATOM 728 C C . LEU A 1 89 ? -2.007 -4.874 2.163 1.00 98.50 89 LEU A C 1
ATOM 730 O O . LEU A 1 89 ? -2.249 -3.684 1.969 1.00 98.50 89 LEU A O 1
ATOM 734 N N . VAL A 1 90 ? -2.905 -5.836 1.929 1.00 98.12 90 VAL A N 1
ATOM 735 C CA . VAL A 1 90 ? -4.240 -5.560 1.376 1.00 98.12 90 VAL A CA 1
ATOM 736 C C . VAL A 1 90 ? -5.047 -4.654 2.304 1.00 98.12 90 VAL A C 1
ATOM 738 O O . VAL A 1 90 ? -5.618 -3.664 1.853 1.00 98.12 90 VAL A O 1
ATOM 741 N N . ARG A 1 91 ? -5.069 -4.941 3.612 1.00 97.81 91 ARG A N 1
ATOM 742 C CA . ARG A 1 91 ? -5.776 -4.111 4.605 1.00 97.81 91 ARG A CA 1
ATOM 743 C C . ARG A 1 91 ? -5.229 -2.685 4.669 1.00 97.81 91 ARG A C 1
ATOM 745 O O . ARG A 1 91 ? -6.015 -1.747 4.763 1.00 97.81 91 ARG A O 1
ATOM 752 N N . HIS A 1 92 ? -3.908 -2.530 4.609 1.00 98.50 92 HIS A N 1
ATOM 753 C CA . HIS A 1 92 ? -3.226 -1.239 4.627 1.00 98.50 92 HIS A CA 1
ATOM 754 C C . HIS A 1 92 ? -3.641 -0.372 3.434 1.00 98.50 92 HIS A C 1
ATOM 756 O O . HIS A 1 92 ? -4.119 0.747 3.606 1.00 98.50 92 HIS A O 1
ATOM 762 N N . HIS A 1 93 ? -3.535 -0.909 2.219 1.00 97.81 93 HIS A N 1
ATOM 763 C CA . HIS A 1 93 ? -3.867 -0.154 1.014 1.00 97.81 93 HIS A CA 1
ATOM 764 C C . HIS A 1 93 ? -5.372 0.050 0.829 1.00 97.81 93 HIS A C 1
ATOM 766 O O . HIS A 1 93 ? -5.780 1.120 0.386 1.00 97.81 93 HIS A O 1
ATOM 772 N N . LEU A 1 94 ? -6.215 -0.899 1.252 1.00 96.75 94 LEU A N 1
ATOM 773 C CA . LEU A 1 94 ? -7.658 -0.664 1.338 1.00 96.75 94 LEU A CA 1
ATOM 774 C C . LEU A 1 94 ? -7.974 0.491 2.298 1.00 96.75 94 LEU A C 1
ATOM 776 O O . LEU A 1 94 ? -8.797 1.342 1.975 1.00 96.75 94 LEU A O 1
ATOM 780 N N . GLY A 1 95 ? -7.298 0.560 3.449 1.00 96.75 95 GLY A N 1
ATOM 781 C CA . GLY A 1 95 ? -7.420 1.689 4.370 1.00 96.75 95 GLY A CA 1
ATOM 782 C C . GLY A 1 95 ? -7.088 3.019 3.694 1.00 96.75 95 GLY A C 1
ATOM 783 O O . GLY A 1 95 ? -7.892 3.948 3.759 1.00 96.75 95 GLY A O 1
ATOM 784 N N . HIS A 1 96 ? -5.976 3.091 2.958 1.00 96.81 96 HIS A N 1
ATOM 785 C CA . HIS A 1 96 ? -5.617 4.292 2.202 1.00 96.81 96 HIS A CA 1
ATOM 786 C C . HIS A 1 96 ? -6.635 4.642 1.114 1.00 96.81 96 HIS A C 1
ATOM 788 O O . HIS A 1 96 ? -7.011 5.808 1.003 1.00 96.81 96 HIS A O 1
ATOM 794 N N . VAL A 1 97 ? -7.136 3.662 0.355 1.00 95.12 97 VAL A N 1
ATOM 795 C CA . VAL A 1 97 ? -8.196 3.876 -0.646 1.00 95.12 97 VAL A CA 1
ATOM 796 C C . VAL A 1 97 ? -9.472 4.408 0.002 1.00 95.12 97 VAL A C 1
ATOM 798 O O . VAL A 1 97 ? -10.110 5.294 -0.554 1.00 95.12 97 VAL A O 1
ATOM 801 N N . LEU A 1 98 ? -9.805 3.963 1.211 1.00 94.25 98 LEU A N 1
ATOM 802 C CA . LEU A 1 98 ? -10.932 4.494 1.979 1.00 94.25 98 LEU A CA 1
ATOM 803 C C . LEU A 1 98 ? -10.642 5.871 2.609 1.00 94.25 98 LEU A C 1
ATOM 805 O O . LEU A 1 98 ? -11.545 6.493 3.157 1.00 94.25 98 LEU A O 1
ATOM 809 N N . GLY A 1 99 ? -9.415 6.387 2.516 1.00 93.38 99 GLY A N 1
ATOM 810 C CA . GLY A 1 99 ? -9.028 7.668 3.110 1.00 93.38 99 GLY A CA 1
ATOM 811 C C . GLY A 1 99 ? -8.735 7.582 4.609 1.00 93.38 99 GLY A C 1
ATOM 812 O O . GLY A 1 99 ? -8.990 8.542 5.335 1.00 93.38 99 GLY A O 1
ATOM 813 N N . VAL A 1 100 ? -8.226 6.437 5.072 1.00 96.19 100 VAL A N 1
ATOM 814 C CA . VAL A 1 100 ? -7.786 6.193 6.451 1.00 96.19 100 VAL A CA 1
ATOM 815 C C . VAL A 1 100 ? -6.263 6.026 6.485 1.00 96.19 100 VAL A C 1
ATOM 817 O O . VAL A 1 100 ? -5.729 5.259 5.687 1.00 96.19 100 VAL A O 1
ATOM 820 N N . PRO A 1 101 ? -5.550 6.680 7.419 1.00 97.25 101 PRO A N 1
ATOM 821 C CA . PRO A 1 101 ? -6.009 7.768 8.268 1.00 97.25 101 PRO A CA 1
ATOM 822 C C . PRO A 1 101 ? -6.517 8.979 7.473 1.00 97.25 101 PRO A C 1
ATOM 824 O O . PRO A 1 101 ? -5.989 9.305 6.408 1.00 97.25 101 PRO A O 1
ATOM 827 N N . GLN A 1 102 ? -7.505 9.681 8.023 1.00 94.19 102 GLN A N 1
ATOM 828 C CA . GLN A 1 102 ? -8.052 10.897 7.426 1.00 94.19 102 GLN A CA 1
ATOM 829 C C . GLN A 1 102 ? -6.982 11.984 7.311 1.00 94.19 102 GLN A C 1
ATOM 831 O O . GLN A 1 102 ? -6.273 12.279 8.271 1.00 94.19 102 GLN A O 1
ATOM 836 N N . PHE A 1 103 ? -6.928 12.670 6.167 1.00 91.06 103 PHE A N 1
ATOM 837 C CA . PHE A 1 103 ? -5.941 13.727 5.906 1.00 91.06 103 PHE A CA 1
ATOM 838 C C . PHE A 1 103 ? -5.971 14.899 6.898 1.00 91.06 103 PHE A C 1
ATOM 840 O O . PHE A 1 103 ? -4.986 15.626 7.018 1.00 91.06 103 PHE A O 1
ATOM 847 N N . THR A 1 104 ? -7.092 15.103 7.592 1.00 92.56 104 THR A N 1
ATOM 848 C CA . THR A 1 104 ? -7.265 16.140 8.618 1.00 92.56 104 THR A CA 1
ATOM 849 C C . THR A 1 104 ? -6.723 15.738 9.989 1.00 92.56 104 THR A C 1
ATOM 851 O O . THR A 1 104 ? -6.631 16.591 10.875 1.00 92.56 104 THR A O 1
ATOM 854 N N . ARG A 1 105 ? -6.380 14.461 10.199 1.00 95.19 105 ARG A N 1
ATOM 855 C CA . ARG A 1 105 ? -5.852 13.962 11.469 1.00 95.19 105 ARG A CA 1
ATOM 856 C C . ARG A 1 105 ? -4.436 14.481 11.707 1.00 95.19 105 ARG A C 1
ATOM 858 O O . ARG A 1 105 ? -3.593 14.443 10.817 1.00 95.19 105 ARG A O 1
ATOM 865 N N . LYS A 1 106 ? -4.181 14.953 12.931 1.00 95.06 106 LYS A N 1
ATOM 866 C CA . LYS A 1 106 ? -2.882 15.509 13.354 1.00 95.06 106 LYS A CA 1
ATOM 867 C C . LYS A 1 106 ? -2.150 14.654 14.387 1.00 95.06 106 LYS A C 1
ATOM 869 O O . LYS A 1 106 ? -0.949 14.805 14.560 1.00 95.06 106 LYS A O 1
ATOM 874 N N . GLU A 1 107 ? -2.866 13.768 15.070 1.00 96.19 107 GLU A N 1
ATOM 875 C CA . GLU A 1 107 ? -2.336 12.970 16.174 1.00 96.19 107 GLU A CA 1
ATOM 876 C C . GLU A 1 107 ? -2.109 11.523 15.751 1.00 96.19 107 GLU A C 1
ATOM 878 O O . GLU A 1 107 ? -2.911 10.944 15.010 1.00 96.19 107 GLU A O 1
ATOM 883 N N . HIS A 1 108 ? -1.048 10.913 16.278 1.00 97.94 108 HIS A N 1
ATOM 884 C CA . HIS A 1 108 ? -0.701 9.513 16.021 1.00 97.94 108 HIS A CA 1
ATOM 885 C C . HIS A 1 108 ? -0.628 9.172 14.525 1.00 97.94 108 HIS A C 1
ATOM 887 O O . HIS A 1 108 ? -1.115 8.118 14.090 1.00 97.94 108 HIS A O 1
ATOM 893 N N . VAL A 1 109 ? -0.072 10.103 13.746 1.00 98.00 109 VAL A N 1
ATOM 894 C CA . VAL A 1 109 ? 0.115 9.977 12.306 1.00 98.00 109 VAL A CA 1
ATOM 895 C C . VAL A 1 109 ? 1.482 10.485 11.867 1.00 98.00 109 VAL A C 1
ATOM 897 O O . VAL A 1 109 ? 2.056 11.372 12.493 1.00 98.00 109 VAL A O 1
ATOM 900 N N . GLU A 1 110 ? 1.973 9.934 10.766 1.00 97.12 110 GLU A N 1
ATOM 901 C CA . GLU A 1 110 ? 3.207 10.329 10.091 1.00 97.12 110 GLU A CA 1
ATOM 902 C C . GLU A 1 110 ? 2.937 10.452 8.589 1.00 97.12 110 GLU A C 1
ATOM 904 O O . GLU A 1 110 ? 2.255 9.607 8.012 1.00 97.12 110 GLU A O 1
ATOM 909 N N . ARG A 1 111 ? 3.436 11.511 7.944 1.00 93.12 111 ARG A N 1
ATOM 910 C CA . ARG A 1 111 ? 3.260 11.722 6.501 1.00 93.12 111 ARG A CA 1
ATOM 911 C C . ARG A 1 111 ? 4.483 11.218 5.745 1.00 93.12 111 ARG A C 1
ATOM 913 O O . ARG A 1 111 ? 5.582 11.705 5.992 1.00 93.12 111 ARG A O 1
ATOM 920 N N . LEU A 1 112 ? 4.267 10.326 4.782 1.00 89.25 112 LEU A N 1
ATOM 921 C CA . LEU A 1 112 ? 5.294 9.829 3.869 1.00 89.25 112 LEU A CA 1
ATOM 922 C C . LEU A 1 112 ? 4.802 10.039 2.435 1.00 89.25 112 LEU A C 1
ATOM 924 O O . LEU A 1 112 ? 3.836 9.430 1.981 1.00 89.25 112 LEU A O 1
ATOM 928 N N . GLY A 1 113 ? 5.424 10.993 1.740 1.00 83.12 113 GLY A N 1
ATOM 929 C CA . GLY A 1 113 ? 4.937 11.451 0.441 1.00 83.12 113 GLY A CA 1
ATOM 930 C C . GLY A 1 113 ? 3.508 12.004 0.525 1.00 83.12 113 GLY A C 1
ATOM 931 O O . GLY A 1 113 ? 3.223 12.935 1.287 1.00 83.12 113 GLY A O 1
ATOM 932 N N . LEU A 1 114 ? 2.608 11.443 -0.285 1.00 79.94 114 LEU A N 1
ATOM 933 C CA . LEU A 1 114 ? 1.195 11.840 -0.335 1.00 79.94 114 LEU A CA 1
ATOM 934 C C . LEU A 1 114 ? 0.319 11.079 0.669 1.00 79.94 114 LEU A C 1
ATOM 936 O O . LEU A 1 114 ? -0.807 11.507 0.933 1.00 79.94 114 LEU A O 1
ATOM 940 N N . GLU A 1 115 ? 0.833 10.001 1.256 1.00 89.62 115 GLU A N 1
ATOM 941 C CA . GLU A 1 115 ? 0.105 9.154 2.192 1.00 89.62 115 GLU A CA 1
ATOM 942 C C . GLU A 1 115 ? 0.338 9.614 3.640 1.00 89.62 115 GLU A C 1
ATOM 944 O O . GLU A 1 115 ? 1.390 10.138 4.021 1.00 89.62 115 GLU A O 1
ATOM 949 N N . LEU A 1 116 ? -0.700 9.463 4.459 1.00 95.69 116 LEU A N 1
ATOM 950 C CA . LEU A 1 116 ? -0.646 9.667 5.902 1.00 95.69 116 LEU A CA 1
ATOM 951 C C . LEU A 1 116 ? -0.746 8.288 6.544 1.00 95.69 116 LEU A C 1
ATOM 953 O O . LEU A 1 116 ? -1.664 7.558 6.216 1.00 95.69 116 LEU A O 1
ATOM 957 N N . HIS A 1 117 ? 0.151 7.910 7.440 1.00 97.88 117 HIS A N 1
ATOM 958 C CA . HIS A 1 117 ? 0.169 6.594 8.081 1.00 97.88 117 HIS A CA 1
ATOM 959 C C . HIS A 1 117 ? -0.115 6.732 9.572 1.00 97.88 117 HIS A C 1
ATOM 961 O O . HIS A 1 117 ? 0.173 7.765 10.165 1.00 97.88 117 HIS A O 1
ATOM 967 N N . CYS A 1 118 ? -0.684 5.702 10.197 1.00 98.38 118 CYS A N 1
ATOM 968 C CA . CYS A 1 118 ? -0.896 5.695 11.645 1.00 98.38 118 CYS A CA 1
ATOM 969 C C . CYS A 1 118 ? 0.392 5.290 12.370 1.00 98.38 118 CYS A C 1
ATOM 971 O O . CYS A 1 118 ? 1.131 4.453 11.865 1.00 98.38 118 CYS A O 1
ATOM 973 N N . THR A 1 119 ? 0.635 5.812 13.573 1.00 98.06 119 THR A N 1
ATOM 974 C CA . THR A 1 119 ? 1.790 5.418 14.403 1.00 98.06 119 THR A CA 1
ATOM 975 C C . THR A 1 119 ? 1.433 4.496 15.579 1.00 98.06 119 THR A C 1
ATOM 977 O O . THR A 1 119 ? 2.327 3.932 16.204 1.00 98.06 119 THR A O 1
ATOM 980 N N . ASN A 1 120 ? 0.142 4.276 15.859 1.00 97.56 120 ASN A N 1
ATOM 981 C CA . ASN A 1 120 ? -0.329 3.309 16.867 1.00 97.56 120 ASN A CA 1
ATOM 982 C C . ASN A 1 120 ? -0.176 1.855 16.378 1.00 97.56 120 ASN A C 1
ATOM 984 O O . ASN A 1 120 ? -0.092 1.656 15.166 1.00 97.56 120 ASN A O 1
ATOM 988 N N . PRO A 1 121 ? -0.236 0.833 17.261 1.00 96.88 121 PRO A N 1
ATOM 989 C CA . PRO A 1 121 ? -0.401 -0.569 16.860 1.00 96.88 121 PRO A CA 1
ATOM 990 C C . PRO A 1 121 ? -1.626 -0.732 15.948 1.00 96.88 121 PRO A C 1
ATOM 992 O O . PRO A 1 121 ? -2.769 -0.641 16.391 1.00 96.88 121 PRO A O 1
ATOM 995 N N . CYS A 1 122 ? -1.375 -0.792 14.640 1.00 98.19 122 CYS A N 1
ATOM 996 C CA . CYS A 1 122 ? -2.382 -0.643 13.596 1.00 98.19 122 CYS A CA 1
ATOM 997 C C . CYS A 1 122 ? -1.818 -1.096 12.240 1.00 98.19 122 CYS A C 1
ATOM 999 O O . CYS A 1 122 ? -0.679 -0.753 11.899 1.00 98.19 122 CYS A O 1
ATOM 1001 N N . ALA A 1 123 ? -2.658 -1.731 11.422 1.00 98.12 123 ALA A N 1
ATOM 1002 C CA . ALA A 1 123 ? -2.377 -2.092 10.034 1.00 98.12 123 ALA A CA 1
ATOM 1003 C C . ALA A 1 123 ? -1.999 -0.877 9.177 1.00 98.12 123 ALA A C 1
ATOM 1005 O O . ALA A 1 123 ? -1.252 -1.012 8.214 1.00 98.12 123 ALA A O 1
ATOM 1006 N N . MET A 1 124 ? -2.441 0.328 9.558 1.00 98.38 124 MET A N 1
ATOM 1007 C CA . MET A 1 124 ? -2.086 1.579 8.877 1.00 98.38 124 MET A CA 1
ATOM 1008 C C . MET A 1 124 ? -0.676 2.098 9.200 1.00 98.38 124 MET A C 1
ATOM 1010 O O . MET A 1 124 ? -0.311 3.164 8.710 1.00 98.38 124 MET A O 1
ATOM 1014 N N . ARG A 1 125 ? 0.129 1.384 10.003 1.00 98.19 125 ARG A N 1
ATOM 1015 C CA . ARG A 1 125 ? 1.563 1.689 10.153 1.00 98.19 125 ARG A CA 1
ATOM 1016 C C . ARG A 1 125 ? 2.310 1.417 8.855 1.00 98.19 125 ARG A C 1
ATOM 1018 O O . ARG A 1 125 ? 2.137 0.346 8.265 1.00 98.19 125 ARG A O 1
ATOM 1025 N N . HIS A 1 126 ? 3.171 2.354 8.468 1.00 97.50 126 HIS A N 1
ATOM 1026 C CA . HIS A 1 126 ? 4.048 2.204 7.314 1.00 97.50 126 HIS A CA 1
ATOM 1027 C C . HIS A 1 126 ? 5.035 1.040 7.507 1.00 97.50 126 HIS A C 1
ATOM 1029 O O . HIS A 1 126 ? 5.592 0.840 8.592 1.00 97.50 126 HIS A O 1
ATOM 1035 N N . ALA A 1 127 ? 5.252 0.274 6.438 1.00 97.25 127 ALA A N 1
ATOM 1036 C CA . ALA A 1 127 ? 6.217 -0.813 6.381 1.00 97.25 127 ALA A CA 1
ATOM 1037 C C . ALA A 1 127 ? 7.162 -0.583 5.186 1.00 97.25 127 ALA A C 1
ATOM 1039 O O . ALA A 1 127 ? 6.765 -0.871 4.060 1.00 97.25 127 ALA A O 1
ATOM 1040 N N . PRO A 1 128 ? 8.395 -0.089 5.409 1.00 94.81 128 PRO A N 1
ATOM 1041 C CA . PRO A 1 128 ? 9.316 0.243 4.320 1.00 94.81 128 PRO A CA 1
ATOM 1042 C C . PRO A 1 128 ? 9.934 -0.990 3.647 1.00 94.81 128 PRO A C 1
ATOM 1044 O O . PRO A 1 128 ? 10.471 -0.880 2.554 1.00 94.81 128 PRO A O 1
ATOM 1047 N N . THR A 1 129 ? 9.892 -2.160 4.294 1.00 97.12 129 THR A N 1
ATOM 1048 C CA . THR A 1 129 ? 10.453 -3.408 3.758 1.00 97.12 129 THR A CA 1
ATOM 1049 C C . THR A 1 129 ? 9.528 -4.590 4.011 1.00 97.12 129 THR A C 1
ATOM 1051 O O . THR A 1 129 ? 8.666 -4.540 4.899 1.00 97.12 129 THR A O 1
ATOM 1054 N N . VAL A 1 130 ? 9.722 -5.679 3.263 1.00 97.81 130 VAL A N 1
ATOM 1055 C CA . VAL A 1 130 ? 8.932 -6.908 3.421 1.00 97.81 130 VAL A CA 1
ATOM 1056 C C . VAL A 1 130 ? 9.126 -7.558 4.798 1.00 97.81 130 VAL A C 1
ATOM 1058 O O . VAL A 1 130 ? 8.164 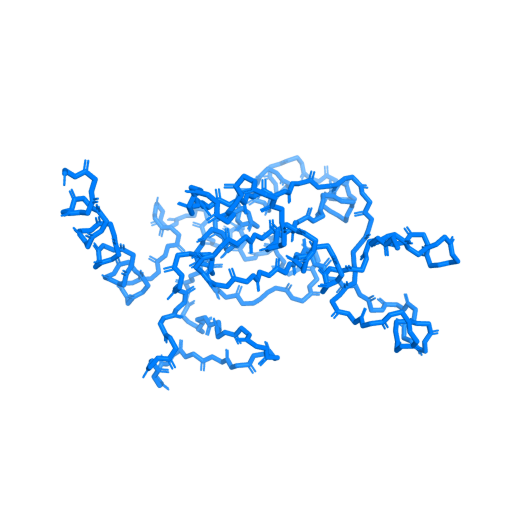-8.037 5.397 1.00 97.81 130 VAL A O 1
ATOM 1061 N N . GLU A 1 131 ? 10.326 -7.494 5.373 1.00 97.88 131 GLU A N 1
ATOM 1062 C CA . GLU A 1 131 ? 10.610 -8.005 6.719 1.00 97.88 131 GLU A CA 1
ATOM 1063 C C . GLU A 1 131 ? 9.876 -7.175 7.772 1.00 97.88 131 GLU A C 1
ATOM 1065 O O . GLU A 1 131 ? 9.317 -7.711 8.735 1.00 97.88 131 GLU A O 1
ATOM 1070 N N . ARG A 1 132 ? 9.832 -5.845 7.590 1.00 98.00 132 ARG A N 1
ATOM 1071 C CA . ARG A 1 132 ? 9.063 -4.973 8.481 1.00 98.00 132 ARG A CA 1
ATOM 1072 C C . ARG A 1 132 ? 7.566 -5.224 8.341 1.00 98.00 132 ARG A C 1
ATOM 1074 O O . ARG A 1 132 ? 6.892 -5.259 9.369 1.00 98.00 132 ARG A O 1
ATOM 1081 N N . LEU A 1 133 ? 7.065 -5.436 7.124 1.00 98.44 133 LEU A N 1
ATOM 1082 C CA . LEU A 1 133 ? 5.672 -5.804 6.877 1.00 98.44 133 LEU A CA 1
ATOM 1083 C C . LEU A 1 133 ? 5.310 -7.095 7.622 1.00 98.44 133 LEU A C 1
ATOM 1085 O O . LEU A 1 133 ? 4.338 -7.098 8.375 1.00 98.44 133 LEU A O 1
ATOM 1089 N N . ALA A 1 134 ? 6.109 -8.154 7.466 1.00 98.38 134 ALA A N 1
ATOM 1090 C CA . ALA A 1 134 ? 5.884 -9.440 8.124 1.00 98.38 134 ALA A CA 1
ATOM 1091 C C . ALA A 1 134 ? 5.916 -9.321 9.655 1.00 98.38 134 ALA A C 1
ATOM 1093 O O . ALA A 1 134 ? 5.027 -9.828 10.335 1.00 98.38 134 ALA A O 1
ATOM 1094 N N . ARG A 1 135 ? 6.887 -8.578 10.206 1.00 97.81 135 ARG A N 1
ATOM 1095 C CA . ARG A 1 135 ? 6.976 -8.326 11.653 1.00 97.81 135 ARG A CA 1
ATOM 1096 C C . ARG A 1 135 ? 5.736 -7.614 12.195 1.00 97.81 135 ARG A C 1
ATOM 1098 O O . ARG A 1 135 ? 5.231 -7.996 13.243 1.00 97.81 135 ARG A O 1
ATOM 1105 N N . LEU A 1 136 ? 5.260 -6.582 11.499 1.00 98.25 136 LEU A N 1
ATOM 1106 C CA . LEU A 1 136 ? 4.048 -5.864 11.898 1.00 98.25 136 LEU A CA 1
ATOM 1107 C C . LEU A 1 136 ? 2.806 -6.755 11.773 1.00 98.25 136 LEU A C 1
ATOM 1109 O O . LEU A 1 136 ? 1.936 -6.698 12.631 1.00 98.25 136 LEU A O 1
ATOM 1113 N N . ALA A 1 137 ? 2.743 -7.607 10.749 1.00 98.00 137 ALA A N 1
ATOM 1114 C CA . ALA A 1 137 ? 1.627 -8.526 10.552 1.00 98.00 137 ALA A CA 1
ATOM 1115 C C . ALA A 1 137 ? 1.533 -9.596 11.650 1.00 98.00 137 ALA A C 1
ATOM 1117 O O . ALA A 1 137 ? 0.431 -9.923 12.078 1.00 98.00 137 ALA A O 1
ATOM 1118 N N . LEU A 1 138 ? 2.675 -10.094 12.133 1.00 97.06 138 LEU A N 1
ATOM 1119 C CA . LEU A 1 138 ? 2.746 -10.996 13.288 1.00 97.06 138 LEU A CA 1
ATOM 1120 C C . LEU A 1 138 ? 2.350 -10.296 14.594 1.00 97.06 138 LEU A C 1
ATOM 1122 O O . LEU A 1 138 ? 1.644 -10.871 15.408 1.00 97.06 138 LEU A O 1
ATOM 1126 N N . GLU A 1 139 ? 2.771 -9.047 14.801 1.00 95.88 139 GLU A N 1
ATOM 1127 C CA . GLU A 1 139 ? 2.336 -8.259 15.965 1.00 95.88 139 GLU A CA 1
ATOM 1128 C C . GLU A 1 139 ? 0.810 -8.045 15.959 1.00 95.88 139 GLU A C 1
ATOM 1130 O O . GLU A 1 139 ? 0.156 -8.107 16.996 1.00 95.88 139 GLU A O 1
ATOM 1135 N N . GLU A 1 140 ? 0.239 -7.814 14.776 1.00 96.25 140 GLU A N 1
ATOM 1136 C CA . GLU A 1 140 ? -1.184 -7.533 14.587 1.00 96.25 140 GLU A CA 1
ATOM 1137 C C . GLU A 1 140 ? -2.073 -8.791 14.613 1.00 96.25 140 GLU A C 1
ATOM 1139 O O . GLU A 1 140 ? -3.282 -8.659 14.822 1.00 96.25 140 GLU A O 1
ATOM 1144 N N . SER A 1 141 ? -1.524 -10.003 14.428 1.00 94.44 141 SER A N 1
ATOM 1145 C CA . SER A 1 141 ? -2.320 -11.246 14.390 1.00 94.44 141 SER A CA 1
ATOM 1146 C C . SER A 1 141 ? -3.014 -11.547 15.716 1.00 94.44 141 SER A C 1
ATOM 1148 O O . SER A 1 141 ? -4.118 -12.086 15.722 1.00 94.44 141 SER A O 1
ATOM 1150 N N . GLU A 1 142 ? -2.412 -11.123 16.825 1.00 90.88 142 GLU A N 1
ATOM 1151 C CA . GLU A 1 142 ? -2.934 -11.339 18.177 1.00 90.88 142 GLU A CA 1
ATOM 1152 C C . GLU A 1 142 ? -3.985 -10.294 18.595 1.00 90.88 142 GLU A C 1
ATOM 1154 O O . GLU A 1 142 ? -4.607 -10.416 19.647 1.00 90.88 142 GLU A O 1
ATOM 1159 N N . MET A 1 143 ? -4.213 -9.251 17.785 1.00 91.00 143 MET A N 1
ATOM 1160 C CA . MET A 1 143 ? -5.103 -8.140 18.150 1.00 91.00 143 MET A CA 1
ATOM 1161 C C . MET A 1 143 ? -6.594 -8.450 17.939 1.00 91.00 143 MET A C 1
ATOM 1163 O O . MET A 1 143 ? -7.445 -7.682 18.388 1.00 91.00 143 MET A O 1
ATOM 1167 N N . GLY A 1 144 ? -6.935 -9.519 17.207 1.00 90.69 144 GLY A N 1
ATOM 1168 C CA . GLY A 1 144 ? -8.300 -9.839 16.754 1.00 90.69 144 GLY A CA 1
ATOM 1169 C C . GLY A 1 144 ? -8.845 -8.873 15.687 1.00 90.69 144 GLY A C 1
ATOM 1170 O O . GLY A 1 144 ? -9.415 -9.302 14.685 1.00 90.69 144 GLY A O 1
ATOM 1171 N N . TRP A 1 145 ? -8.604 -7.571 15.853 1.00 94.81 145 TRP A N 1
ATOM 1172 C CA . TRP A 1 145 ? -8.877 -6.512 14.890 1.00 94.81 145 TRP A CA 1
ATOM 1173 C C . TRP A 1 145 ? -7.614 -5.667 14.666 1.00 94.81 145 TRP A C 1
ATOM 1175 O O . TRP A 1 145 ? -7.105 -5.067 15.612 1.00 94.81 145 TRP A O 1
ATOM 1185 N N . PRO A 1 146 ? -7.085 -5.582 13.432 1.00 96.31 146 PRO A N 1
ATOM 1186 C CA . PRO A 1 146 ? -5.749 -5.041 13.204 1.00 96.31 146 PRO A CA 1
ATOM 1187 C C . PRO A 1 146 ? -5.716 -3.509 13.105 1.00 96.31 146 PRO A C 1
ATOM 1189 O O . PRO A 1 146 ? -4.657 -2.947 12.850 1.00 96.31 146 PRO A O 1
ATOM 1192 N N . PHE A 1 147 ? -6.838 -2.803 13.268 1.00 97.88 147 PHE A N 1
ATOM 1193 C CA . PHE A 1 147 ? -6.865 -1.338 13.257 1.00 97.88 147 PHE A CA 1
ATOM 1194 C C . PHE A 1 147 ? -7.028 -0.790 14.675 1.00 97.88 147 PHE A C 1
ATOM 1196 O O . PHE A 1 147 ? -7.863 -1.261 15.442 1.00 97.88 147 PHE A O 1
ATOM 1203 N N . CYS A 1 148 ? -6.273 0.258 15.020 1.00 97.81 148 CYS A N 1
ATOM 1204 C CA . CYS A 1 148 ? -6.455 0.943 16.301 1.00 97.81 148 CYS A CA 1
ATOM 1205 C C . CYS A 1 148 ? -7.823 1.645 16.377 1.00 97.81 148 CYS A C 1
ATOM 1207 O O . CYS A 1 148 ? -8.481 1.860 15.354 1.00 97.81 148 CYS A O 1
ATOM 1209 N N . GLU A 1 149 ? -8.239 2.061 17.575 1.00 97.06 149 GLU A N 1
ATOM 1210 C CA . GLU A 1 149 ? -9.549 2.691 17.800 1.00 97.06 149 GLU A CA 1
ATOM 1211 C C . GLU A 1 149 ? -9.792 3.904 16.886 1.00 97.06 149 GLU A C 1
ATOM 1213 O O . GLU A 1 149 ? -10.861 4.033 16.289 1.00 97.06 149 GLU A O 1
ATOM 1218 N N . LEU A 1 150 ? -8.778 4.755 16.701 1.00 97.62 150 LEU A N 1
ATOM 1219 C CA . LEU A 1 150 ? -8.886 5.941 15.849 1.00 97.62 150 LEU A CA 1
ATOM 1220 C C . LEU A 1 150 ? -9.120 5.570 14.377 1.00 97.62 150 LEU A C 1
ATOM 1222 O O . LEU A 1 150 ? -10.069 6.055 13.769 1.00 97.62 150 LEU A O 1
ATOM 1226 N N . CYS A 1 151 ? -8.320 4.652 13.818 1.00 97.88 151 CYS A N 1
ATOM 1227 C CA . CYS A 1 151 ? -8.513 4.206 12.431 1.00 97.88 151 CYS A CA 1
ATOM 1228 C C . CYS A 1 151 ? -9.840 3.451 12.259 1.00 97.88 151 CYS A C 1
ATOM 1230 O O . CYS A 1 151 ? -10.478 3.553 11.219 1.00 97.88 151 CYS A O 1
ATOM 1232 N N . THR A 1 152 ? -10.290 2.738 13.292 1.00 97.12 152 THR A N 1
ATOM 1233 C CA . THR A 1 152 ? -11.575 2.027 13.299 1.00 97.12 152 THR A CA 1
ATOM 1234 C C . THR A 1 152 ? -12.757 2.992 13.244 1.00 97.12 152 THR A C 1
ATOM 1236 O O . THR A 1 152 ? -13.665 2.814 12.436 1.00 97.12 152 THR A O 1
ATOM 1239 N N . ARG A 1 153 ? -12.737 4.054 14.059 1.00 96.00 153 ARG A N 1
ATOM 1240 C CA . ARG A 1 153 ? -13.751 5.119 14.021 1.00 96.00 153 ARG A CA 1
ATOM 1241 C C . ARG A 1 153 ? -13.812 5.799 12.657 1.00 96.00 153 ARG A C 1
ATOM 1243 O O . ARG A 1 153 ? -14.901 6.049 12.143 1.00 96.00 153 ARG A O 1
ATOM 1250 N N . GLU A 1 154 ? -12.653 6.069 12.066 1.00 95.88 154 GLU A N 1
ATOM 1251 C CA . GLU A 1 154 ? -12.562 6.657 10.731 1.00 95.88 154 GLU A CA 1
ATOM 1252 C C . GLU A 1 154 ? -13.151 5.713 9.671 1.00 95.88 154 GLU A C 1
ATOM 1254 O O . GLU A 1 154 ? -14.031 6.142 8.923 1.00 95.88 154 GLU A O 1
ATOM 1259 N N . LEU A 1 155 ? -12.780 4.425 9.671 1.00 94.56 155 LEU A N 1
ATOM 1260 C CA . LEU A 1 155 ? -13.364 3.405 8.787 1.00 94.56 155 LEU A CA 1
ATOM 1261 C C . LEU A 1 155 ? -14.892 3.337 8.918 1.00 94.56 155 LEU A C 1
ATOM 1263 O O . LEU A 1 155 ? -15.595 3.379 7.910 1.00 94.56 155 LEU A O 1
ATOM 1267 N N . TYR A 1 156 ? -15.424 3.302 10.144 1.00 92.25 156 TYR A N 1
ATOM 1268 C CA . TYR A 1 156 ? -16.873 3.311 10.356 1.00 92.25 156 TYR A CA 1
ATOM 1269 C C . TYR A 1 156 ? -17.534 4.566 9.793 1.00 92.25 156 TYR A C 1
ATOM 1271 O O . TYR A 1 156 ? -18.583 4.467 9.161 1.00 92.25 156 TYR A O 1
ATOM 1279 N N . SER A 1 157 ? -16.916 5.738 9.961 1.00 89.12 157 SER A N 1
ATOM 1280 C CA . SER A 1 157 ? -17.461 6.983 9.410 1.00 89.12 157 SER A CA 1
ATOM 1281 C C . SER A 1 157 ? -17.590 6.942 7.882 1.00 89.12 157 SER A C 1
ATOM 1283 O O . SER A 1 157 ? -18.542 7.492 7.331 1.00 89.12 157 SER A O 1
ATOM 1285 N N . ILE A 1 158 ? -16.669 6.253 7.204 1.00 86.81 158 ILE A N 1
ATOM 1286 C CA . ILE A 1 158 ? -16.657 6.092 5.748 1.00 86.81 158 ILE A CA 1
ATOM 1287 C C . ILE A 1 158 ? -17.727 5.096 5.310 1.00 86.81 158 ILE A C 1
ATOM 1289 O O . ILE A 1 158 ? -18.522 5.418 4.430 1.00 86.81 158 ILE A O 1
ATOM 1293 N N . VAL A 1 159 ? -17.807 3.929 5.960 1.00 80.19 159 VAL A N 1
ATOM 1294 C CA . VAL A 1 159 ? -18.845 2.925 5.670 1.00 80.19 159 VAL A CA 1
ATOM 1295 C C . VAL A 1 159 ? -20.230 3.544 5.814 1.00 80.19 159 VAL A C 1
ATOM 1297 O O . VAL A 1 159 ? -21.032 3.452 4.895 1.00 80.19 159 VAL A O 1
ATOM 1300 N N . VAL A 1 160 ? -20.484 4.257 6.915 1.00 78.06 160 VAL A N 1
ATOM 1301 C CA . VAL A 1 160 ? -21.764 4.937 7.147 1.00 78.06 160 VAL A CA 1
ATOM 1302 C C . VAL A 1 160 ? -22.065 5.948 6.039 1.00 78.06 160 VAL A C 1
ATOM 1304 O O . VAL A 1 160 ? -23.173 5.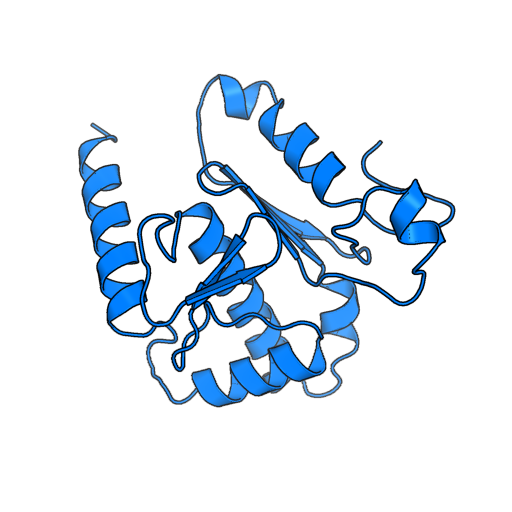942 5.514 1.00 78.06 160 VAL A O 1
ATOM 1307 N N . ARG A 1 161 ? -21.096 6.785 5.639 1.00 76.44 161 ARG A N 1
ATOM 1308 C CA . ARG A 1 161 ? -21.286 7.750 4.539 1.00 76.44 161 ARG A CA 1
ATOM 1309 C C . ARG A 1 161 ? -21.664 7.059 3.234 1.00 76.44 161 ARG A C 1
ATOM 1311 O O . ARG A 1 161 ? -22.631 7.477 2.604 1.00 76.44 161 ARG A O 1
ATOM 1318 N N . HIS A 1 162 ? -20.943 6.003 2.864 1.00 70.25 162 HIS A N 1
ATOM 1319 C CA . HIS A 1 162 ? -21.202 5.284 1.622 1.00 70.25 162 HIS A CA 1
ATOM 1320 C C . HIS A 1 162 ? -22.532 4.532 1.654 1.00 70.25 162 HIS A C 1
ATOM 1322 O O . HIS A 1 162 ? -23.243 4.582 0.660 1.00 70.25 162 HIS A O 1
ATOM 1328 N N . THR A 1 163 ? -22.944 3.933 2.777 1.00 63.16 163 THR A N 1
ATOM 1329 C CA . THR A 1 163 ? -24.254 3.260 2.894 1.00 63.16 163 THR A CA 1
ATOM 1330 C C . THR A 1 163 ? -25.431 4.178 2.535 1.00 63.16 163 THR A C 1
ATOM 1332 O O . THR A 1 163 ? -26.421 3.700 1.991 1.00 63.16 163 THR A O 1
ATOM 1335 N N . TYR A 1 164 ? -25.317 5.491 2.761 1.00 54.31 164 TYR A N 1
ATOM 1336 C CA . TYR A 1 164 ? -26.344 6.476 2.390 1.00 54.31 164 TYR A CA 1
ATOM 1337 C C . TYR A 1 164 ? -26.186 7.073 0.981 1.00 54.31 164 TYR A C 1
ATOM 1339 O O . TYR A 1 164 ? -26.972 7.935 0.603 1.00 54.31 164 TYR A O 1
ATOM 1347 N N . THR A 1 165 ? -25.170 6.670 0.211 1.00 52.28 165 THR A N 1
ATOM 1348 C CA . THR A 1 165 ? -24.938 7.149 -1.169 1.00 52.28 165 THR A CA 1
ATOM 1349 C C . THR A 1 165 ? -25.246 6.096 -2.242 1.00 52.28 165 THR A C 1
ATOM 1351 O O . THR A 1 165 ? -25.206 6.419 -3.423 1.00 52.28 165 THR A O 1
ATOM 1354 N N . TRP A 1 166 ? -25.565 4.856 -1.849 1.00 44.75 166 TRP A N 1
ATOM 1355 C CA . TRP A 1 166 ? -25.942 3.752 -2.750 1.00 44.75 166 TRP A CA 1
ATOM 1356 C C . TRP A 1 166 ? -27.460 3.634 -3.003 1.00 44.75 166 TRP A C 1
ATOM 1358 O O . TRP A 1 166 ? -27.898 2.634 -3.572 1.00 44.75 166 TRP A O 1
ATOM 1368 N N . SER A 1 167 ? -28.260 4.613 -2.565 1.00 37.41 167 SER A N 1
ATOM 1369 C CA . SER A 1 167 ? -29.711 4.689 -2.807 1.00 37.41 167 SER A CA 1
ATOM 1370 C C . SER A 1 167 ? -30.056 5.704 -3.885 1.00 37.41 167 SER A C 1
ATOM 1372 O O . SER A 1 167 ? -29.644 6.872 -3.693 1.00 37.41 167 SER A O 1
#

pLDDT: mean 93.12, std 8.88, range [37.41, 98.5]

InterPro domains:
  IPR024079 Metallopeptidase, catalytic domain superfamily [G3DSA:3.40.390.10] (1-155)

Radius of gyration: 16.06 Å; chains: 1; bounding box: 49×36×38 Å

Sequence (167 aa):
TSYDDELRRVIAPSFLELVRKEPWQRQNPHFDLALLDYDLTDFPSPVARLLPDHYALGSSFPGTTAVMSVYRIRELTDRYARELALTRLVRHHLGHVLGVPQFTRKEHVERLGLELHCTNPCAMRHAPTVERLARLALEESEMGWPFCELCTRELYSIVVRHTYTWS

Secondary structure (DSSP, 8-state):
--EETTTTEEEHHHHHHHHHH-HHHHHS---EEEEESS-EESS-HHHHHH-TT---SEEEETTTEEEEE-TTGGG---HHHHHHHHHHHHHHHHHHHTT-S-TT--SSEEEETTEEEE-SSSTTS--SSHHHHHHHHHHHHTTSS-S-HHHHHHHHHHHHHHHTT--

Organism: NCBI:txid412755